Protein AF-N0E2B5-F1 (afdb_monomer_lite)

Structure (mmCIF, N/CA/C/O backbone):
data_AF-N0E2B5-F1
#
_entry.id   AF-N0E2B5-F1
#
loop_
_atom_site.group_PDB
_atom_site.id
_atom_site.type_symbol
_atom_site.label_atom_id
_atom_site.label_alt_id
_atom_site.label_comp_id
_atom_site.label_asym_id
_atom_site.label_entity_id
_atom_site.label_seq_id
_atom_site.pdbx_PDB_ins_code
_atom_site.Cartn_x
_atom_site.Cartn_y
_atom_site.Cartn_z
_atom_site.occupancy
_atom_site.B_iso_or_equiv
_atom_site.auth_seq_id
_atom_site.auth_comp_id
_atom_site.auth_asym_id
_atom_site.auth_atom_id
_atom_site.pdbx_PDB_model_num
ATOM 1 N N . MET A 1 1 ? 3.412 13.224 19.849 1.00 48.34 1 MET A N 1
ATOM 2 C CA . MET A 1 1 ? 2.123 13.707 20.386 1.00 48.34 1 MET A CA 1
ATOM 3 C C . MET A 1 1 ? 1.531 12.582 21.225 1.00 48.34 1 MET A C 1
ATOM 5 O O . MET A 1 1 ? 1.629 11.447 20.781 1.00 48.34 1 MET A O 1
ATOM 9 N N . PRO A 1 2 ? 1.012 12.833 22.435 1.00 69.81 2 PRO A N 1
ATOM 10 C CA . PRO A 1 2 ? 0.697 11.759 23.386 1.00 69.81 2 PRO A CA 1
ATOM 11 C C . PRO A 1 2 ? -0.510 10.876 23.009 1.00 69.81 2 PRO A C 1
ATOM 13 O O . PRO A 1 2 ? -0.689 9.836 23.624 1.00 69.81 2 PRO A O 1
ATOM 16 N N . THR A 1 3 ? -1.290 11.238 21.983 1.00 82.56 3 THR A N 1
ATOM 17 C CA . THR A 1 3 ? -2.445 10.464 21.475 1.00 82.56 3 THR A CA 1
ATOM 18 C C . THR A 1 3 ? -2.287 10.025 20.011 1.00 82.56 3 THR A C 1
ATOM 20 O O . THR A 1 3 ? -3.270 9.749 19.335 1.00 82.56 3 THR A O 1
ATOM 23 N N . SER A 1 4 ? -1.064 10.026 19.467 1.00 87.44 4 SER A N 1
ATOM 24 C CA . SER A 1 4 ? -0.808 9.580 18.091 1.00 87.44 4 SER A CA 1
ATOM 25 C C . SER A 1 4 ? -0.164 8.199 18.085 1.00 87.44 4 SER A C 1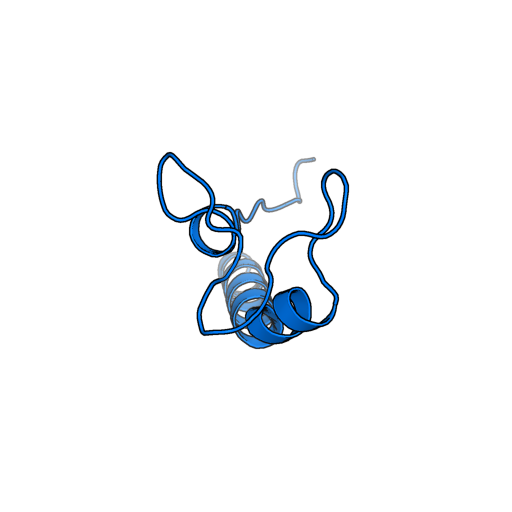
ATOM 27 O O . SER A 1 4 ? 0.891 8.017 18.694 1.00 87.44 4 SER A O 1
ATOM 29 N N . SER A 1 5 ? -0.740 7.269 17.331 1.00 91.50 5 SER A N 1
ATOM 30 C CA . SER A 1 5 ? -0.143 5.960 17.063 1.00 91.50 5 SER A CA 1
ATOM 31 C C . SER A 1 5 ? 0.640 5.974 15.743 1.00 91.50 5 SER A C 1
ATOM 33 O O . SER A 1 5 ? 0.240 6.627 14.782 1.00 91.50 5 SER A O 1
ATOM 35 N N . PHE A 1 6 ? 1.760 5.246 15.691 1.00 93.31 6 PHE A N 1
ATOM 36 C CA . PHE A 1 6 ? 2.584 5.092 14.488 1.00 93.31 6 PHE A CA 1
ATOM 37 C C . PHE A 1 6 ? 2.380 3.710 13.855 1.00 93.31 6 PHE A C 1
ATOM 39 O O . PHE A 1 6 ? 2.382 2.697 14.555 1.00 93.31 6 PHE A O 1
ATOM 46 N N . VAL A 1 7 ? 2.246 3.677 12.528 1.00 94.56 7 VAL A N 1
ATOM 47 C CA . VAL A 1 7 ? 2.179 2.455 11.715 1.00 94.56 7 VAL A CA 1
ATOM 48 C C . VAL A 1 7 ? 3.146 2.602 10.544 1.00 94.56 7 VAL A C 1
ATOM 50 O O . VAL A 1 7 ? 3.087 3.583 9.804 1.00 94.56 7 VAL A O 1
ATOM 53 N N . GLY A 1 8 ? 4.035 1.623 10.376 1.00 94.75 8 GLY A N 1
ATOM 54 C CA . GLY A 1 8 ? 4.980 1.572 9.264 1.00 94.75 8 GLY A CA 1
ATOM 55 C C . GLY A 1 8 ? 4.471 0.704 8.113 1.00 94.75 8 GLY A C 1
ATOM 56 O O . GLY A 1 8 ? 3.983 -0.402 8.331 1.00 94.75 8 GLY A O 1
ATOM 57 N N . PHE A 1 9 ? 4.654 1.181 6.881 1.00 95.69 9 PHE A N 1
ATOM 58 C CA . PHE A 1 9 ? 4.351 0.431 5.652 1.00 95.69 9 PHE A CA 1
ATOM 59 C C . PHE A 1 9 ? 5.606 0.089 4.836 1.00 95.69 9 PHE A C 1
ATOM 61 O O . PHE A 1 9 ? 5.489 -0.363 3.699 1.00 95.69 9 PHE A O 1
ATOM 68 N N . THR A 1 10 ? 6.806 0.273 5.400 1.00 94.56 10 THR A N 1
ATOM 69 C CA . THR A 1 10 ? 8.082 0.039 4.704 1.00 94.56 10 THR A CA 1
ATOM 70 C C . THR A 1 10 ? 8.157 -1.356 4.103 1.00 94.56 10 THR A C 1
ATOM 72 O O . THR A 1 10 ? 8.457 -1.469 2.924 1.00 94.56 10 THR A O 1
ATOM 75 N N . ASP A 1 11 ? 7.770 -2.400 4.837 1.00 94.81 11 ASP A N 1
ATOM 76 C CA . ASP A 1 11 ? 7.814 -3.779 4.325 1.00 94.81 11 ASP A CA 1
ATOM 77 C C . ASP A 1 11 ? 6.846 -4.021 3.160 1.00 94.81 11 ASP A C 1
ATOM 79 O O . ASP A 1 11 ? 7.025 -4.949 2.377 1.00 94.81 11 ASP A O 1
ATOM 83 N N . ALA A 1 12 ? 5.801 -3.196 3.041 1.00 95.75 12 ALA A N 1
ATOM 84 C CA . ALA A 1 12 ? 4.898 -3.236 1.899 1.00 95.75 12 ALA A CA 1
ATOM 85 C C . ALA A 1 12 ? 5.512 -2.559 0.669 1.00 95.75 12 ALA A C 1
ATOM 87 O O . ALA A 1 12 ? 5.190 -2.931 -0.446 1.00 95.75 12 ALA A O 1
ATOM 88 N N . ILE A 1 13 ? 6.347 -1.537 0.853 1.00 95.44 13 ILE A N 1
ATOM 89 C CA . ILE A 1 13 ? 6.853 -0.677 -0.227 1.00 95.44 13 ILE A CA 1
ATOM 90 C C . ILE A 1 13 ? 8.245 -1.130 -0.691 1.00 95.44 13 ILE A C 1
ATOM 92 O O . ILE A 1 13 ? 8.542 -1.125 -1.880 1.00 95.44 13 ILE A O 1
ATOM 96 N N . CYS A 1 14 ? 9.091 -1.537 0.249 1.00 94.44 14 CYS A N 1
ATOM 97 C CA . CYS A 1 14 ? 10.477 -1.927 0.051 1.00 94.44 14 CYS A CA 1
ATOM 98 C C . CYS A 1 14 ? 10.783 -3.189 0.878 1.00 94.44 14 CYS A C 1
ATOM 100 O O . CYS A 1 14 ? 11.394 -3.104 1.946 1.00 94.44 14 CYS A O 1
ATOM 102 N N . PRO A 1 15 ? 10.329 -4.371 0.426 1.00 92.88 15 PRO A N 1
ATOM 103 C CA . PRO A 1 15 ? 10.625 -5.626 1.104 1.00 92.88 15 PRO A CA 1
ATOM 104 C C . PRO A 1 15 ? 12.104 -5.994 0.898 1.00 92.88 15 PRO A C 1
ATOM 106 O O . PRO A 1 15 ? 12.474 -6.605 -0.102 1.00 92.88 15 PRO A O 1
ATOM 109 N N . GLY A 1 16 ? 12.963 -5.601 1.840 1.00 91.88 16 GLY A N 1
ATOM 110 C CA . GLY A 1 16 ? 14.393 -5.925 1.851 1.00 91.88 16 GLY A CA 1
ATOM 111 C C . GLY A 1 16 ? 15.301 -4.696 1.813 1.00 91.88 16 GLY A C 1
ATOM 112 O O . GLY A 1 16 ? 14.906 -3.589 2.158 1.00 91.88 16 GLY A O 1
ATOM 113 N N . THR A 1 17 ? 16.557 -4.899 1.416 1.00 92.44 17 THR A N 1
ATOM 114 C CA . THR A 1 17 ? 17.574 -3.831 1.367 1.00 92.44 17 THR A CA 1
ATOM 115 C C . THR A 1 17 ? 17.615 -3.094 0.029 1.00 92.44 17 THR A C 1
ATOM 117 O O . THR A 1 17 ? 18.185 -2.012 -0.058 1.00 92.44 17 THR A O 1
ATOM 120 N N . THR A 1 18 ? 17.028 -3.677 -1.019 1.00 92.00 18 THR A N 1
ATOM 121 C CA . THR A 1 18 ? 16.907 -3.080 -2.353 1.00 92.00 18 THR A CA 1
ATOM 122 C C . THR A 1 18 ? 15.432 -2.990 -2.710 1.00 92.00 18 THR A C 1
ATOM 124 O O . THR A 1 18 ? 14.762 -4.016 -2.811 1.00 92.00 18 THR A O 1
ATOM 127 N N . CYS A 1 19 ? 14.926 -1.771 -2.900 1.00 92.75 19 CYS A N 1
ATOM 128 C CA . CYS A 1 19 ? 13.510 -1.559 -3.179 1.00 92.75 19 CYS A CA 1
ATOM 129 C C . CYS A 1 19 ? 13.185 -1.915 -4.640 1.00 92.75 19 CYS A C 1
ATOM 131 O O . CYS A 1 19 ? 13.808 -1.367 -5.555 1.00 92.75 19 CYS A O 1
ATOM 133 N N . PRO A 1 20 ? 12.229 -2.824 -4.888 1.00 93.38 20 PRO A N 1
ATOM 134 C CA . PRO A 1 20 ? 11.859 -3.212 -6.240 1.00 93.38 20 PRO A CA 1
ATOM 135 C C . PRO A 1 20 ? 11.073 -2.097 -6.941 1.00 93.38 20 PRO A C 1
ATOM 137 O O . PRO A 1 20 ? 10.195 -1.465 -6.362 1.00 93.38 20 PRO A O 1
ATOM 140 N N . LEU A 1 21 ? 11.331 -1.902 -8.238 1.00 93.94 21 LEU A N 1
ATOM 141 C CA . LEU A 1 21 ? 10.549 -0.966 -9.053 1.00 93.94 21 LEU A CA 1
ATOM 142 C C . LEU A 1 21 ? 9.114 -1.468 -9.296 1.00 93.94 21 LEU A C 1
ATOM 144 O O . LEU A 1 21 ? 8.206 -0.663 -9.490 1.00 93.94 21 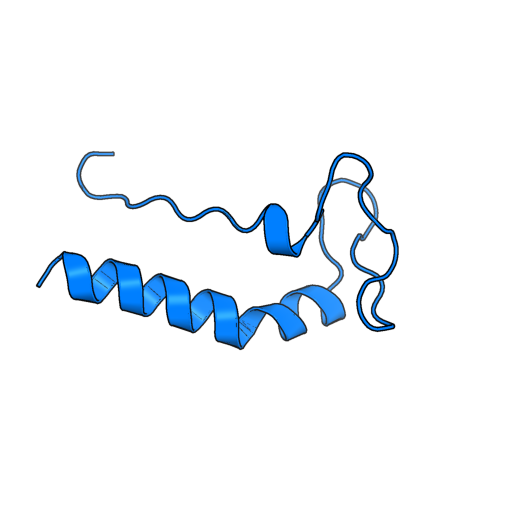LEU A O 1
ATOM 148 N N . VAL A 1 22 ? 8.914 -2.789 -9.298 1.00 96.00 22 VAL A N 1
ATOM 149 C CA . VAL A 1 22 ? 7.637 -3.455 -9.582 1.00 96.00 22 VAL A CA 1
ATOM 150 C C . VAL A 1 22 ? 7.384 -4.539 -8.539 1.00 96.00 22 VAL A C 1
ATOM 152 O O . VAL A 1 22 ? 8.235 -5.402 -8.331 1.00 96.00 22 VAL A O 1
ATOM 155 N N . ILE A 1 23 ? 6.196 -4.534 -7.935 1.00 96.69 23 ILE A N 1
ATOM 156 C CA . ILE A 1 23 ? 5.702 -5.600 -7.052 1.00 96.69 23 ILE A CA 1
ATOM 157 C C . ILE A 1 23 ? 4.374 -6.085 -7.622 1.00 96.69 23 ILE A C 1
ATOM 159 O O . ILE A 1 23 ? 3.506 -5.280 -7.947 1.00 96.69 23 ILE A O 1
ATOM 163 N N . GLY A 1 24 ? 4.216 -7.401 -7.780 1.00 94.56 24 GLY A N 1
ATOM 164 C CA . GLY A 1 24 ? 2.949 -7.977 -8.243 1.00 94.56 24 GLY A CA 1
ATOM 165 C C . GLY A 1 24 ? 2.462 -7.414 -9.585 1.00 94.56 24 GLY A C 1
ATOM 166 O O . GLY A 1 24 ? 1.262 -7.260 -9.772 1.00 94.56 24 GLY A O 1
ATOM 167 N N . HIS A 1 25 ? 3.380 -7.109 -10.510 1.00 97.19 25 HIS A N 1
ATOM 168 C CA . HIS A 1 25 ? 3.108 -6.485 -11.819 1.00 97.19 25 HIS A CA 1
ATOM 169 C C . HIS 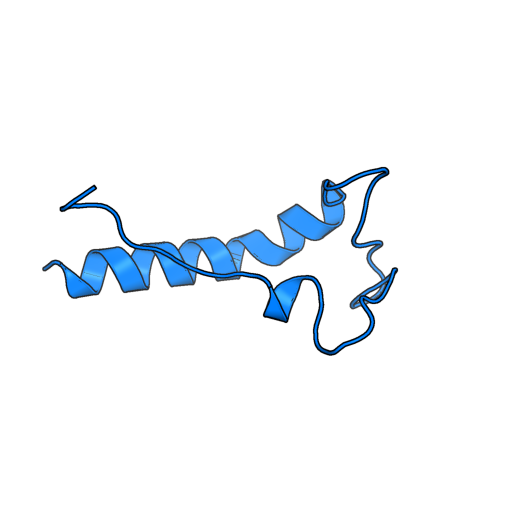A 1 25 ? 2.670 -5.007 -11.776 1.00 97.19 25 HIS A C 1
ATOM 171 O O . HIS A 1 25 ? 2.267 -4.462 -12.803 1.00 97.19 25 HIS A O 1
ATOM 177 N N . VAL A 1 26 ? 2.792 -4.328 -10.632 1.00 97.75 26 VAL A N 1
ATOM 178 C CA . VAL A 1 26 ? 2.466 -2.903 -10.475 1.00 97.75 26 VAL A CA 1
ATOM 179 C C . VAL A 1 26 ? 3.731 -2.102 -10.170 1.00 97.75 26 VAL A C 1
ATOM 181 O O . VAL A 1 26 ? 4.495 -2.455 -9.274 1.00 97.75 26 VAL A O 1
ATOM 184 N N . VAL A 1 27 ? 3.962 -1.014 -10.915 1.00 97.00 27 VAL A N 1
ATOM 185 C CA . VAL A 1 27 ? 5.082 -0.090 -10.664 1.00 97.00 27 VAL A CA 1
ATOM 186 C C . VAL A 1 27 ? 4.869 0.619 -9.328 1.00 97.00 27 VAL A C 1
ATOM 188 O O . VAL A 1 27 ? 3.850 1.280 -9.137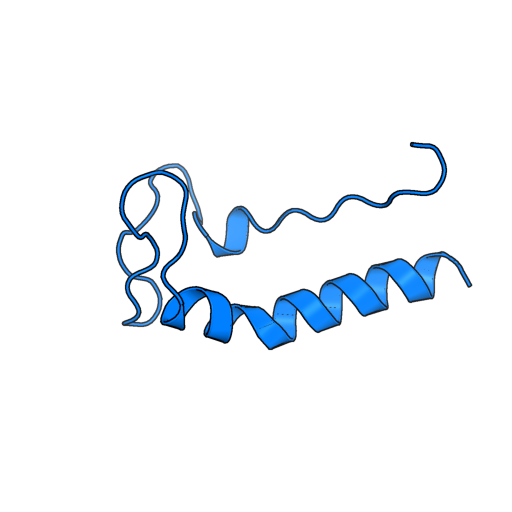 1.00 97.00 27 VAL A O 1
ATOM 191 N N . VAL A 1 28 ? 5.836 0.500 -8.421 1.00 96.62 28 VAL A N 1
ATOM 192 C CA . VAL A 1 28 ? 5.737 0.972 -7.032 1.00 96.62 28 VAL A CA 1
ATOM 193 C C . VAL A 1 28 ? 5.924 2.483 -6.952 1.00 96.62 28 VAL A C 1
ATOM 195 O O . VAL A 1 28 ? 5.052 3.200 -6.463 1.00 96.62 28 VAL A O 1
ATOM 198 N N . HIS A 1 29 ? 7.052 2.971 -7.465 1.00 93.25 29 HIS A N 1
ATOM 199 C CA . HIS A 1 29 ? 7.510 4.340 -7.256 1.00 93.25 29 HIS A CA 1
ATOM 200 C C . HIS A 1 29 ? 7.172 5.253 -8.438 1.00 93.25 29 HIS A C 1
ATOM 202 O O . HIS A 1 29 ? 7.326 4.892 -9.606 1.00 93.25 29 HIS A O 1
ATOM 208 N N . ARG A 1 30 ? 6.753 6.476 -8.120 1.00 88.56 30 ARG A N 1
ATOM 209 C CA . ARG A 1 30 ? 6.788 7.637 -9.015 1.00 88.56 30 ARG A CA 1
ATOM 210 C C . ARG A 1 30 ? 8.044 8.447 -8.674 1.00 88.56 30 ARG A C 1
ATOM 212 O O . ARG A 1 30 ? 8.574 8.314 -7.582 1.00 88.56 30 ARG A O 1
ATOM 219 N N . ALA A 1 31 ? 8.518 9.283 -9.598 1.00 85.94 31 ALA A N 1
ATOM 220 C CA . ALA A 1 31 ? 9.701 10.121 -9.388 1.00 85.94 31 ALA A CA 1
ATOM 221 C C . ALA A 1 31 ? 9.728 10.806 -8.000 1.00 85.94 31 ALA A C 1
ATOM 223 O O . ALA A 1 31 ? 8.730 11.396 -7.570 1.00 85.94 31 ALA A O 1
ATOM 224 N N . GLY A 1 32 ? 10.886 10.737 -7.337 1.00 82.56 32 GLY A N 1
ATOM 225 C CA . GLY A 1 32 ? 11.075 11.184 -5.955 1.00 82.56 32 GLY A CA 1
ATOM 226 C C . G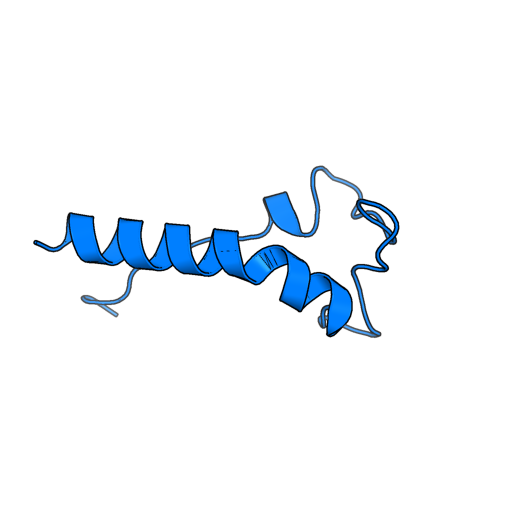LY A 1 32 ? 10.542 10.171 -4.938 1.00 82.56 32 GLY A C 1
ATOM 227 O O . GLY A 1 32 ? 10.684 8.967 -5.130 1.00 82.56 32 GLY A O 1
ATOM 228 N N . ASP A 1 33 ? 9.897 10.673 -3.882 1.00 86.06 33 ASP A N 1
ATOM 229 C CA . ASP A 1 33 ? 9.478 9.878 -2.713 1.00 86.06 33 ASP A CA 1
ATOM 230 C C . ASP A 1 33 ? 8.003 9.430 -2.771 1.00 86.06 33 ASP A C 1
ATOM 232 O O . ASP A 1 33 ? 7.390 9.100 -1.756 1.00 86.06 33 ASP A O 1
ATOM 236 N N . HIS A 1 34 ? 7.393 9.447 -3.960 1.00 93.75 34 HIS A N 1
ATOM 237 C CA . HIS A 1 34 ? 5.974 9.136 -4.141 1.00 93.75 34 HIS A CA 1
ATOM 238 C C . HIS A 1 34 ? 5.755 7.691 -4.597 1.00 93.75 34 HIS A C 1
ATOM 240 O O . HIS A 1 34 ? 6.525 7.141 -5.383 1.00 93.75 34 HIS A O 1
ATOM 246 N N . LEU A 1 35 ? 4.628 7.105 -4.193 1.00 96.00 35 LEU A N 1
ATOM 247 C CA . LEU A 1 35 ? 4.098 5.888 -4.810 1.00 96.00 35 LEU A CA 1
ATOM 248 C C . LEU A 1 35 ? 3.290 6.233 -6.066 1.00 96.00 35 LEU A C 1
ATOM 250 O O . LEU A 1 35 ? 2.763 7.343 -6.201 1.00 96.00 35 LEU A O 1
ATOM 254 N N . THR A 1 36 ? 3.154 5.284 -6.990 1.00 97.62 36 THR A N 1
ATOM 255 C CA . THR A 1 36 ? 2.148 5.410 -8.050 1.00 97.62 36 THR A CA 1
ATOM 256 C C . THR A 1 36 ? 0.743 5.292 -7.454 1.00 97.62 36 THR A C 1
ATOM 258 O O . THR A 1 36 ? 0.528 4.598 -6.459 1.00 97.62 36 THR A O 1
ATOM 261 N N . ALA A 1 37 ? -0.240 5.947 -8.082 1.00 97.44 37 ALA A N 1
ATOM 262 C CA . ALA A 1 37 ? -1.635 5.855 -7.647 1.00 97.44 37 ALA A CA 1
ATOM 263 C C . ALA A 1 37 ? -2.139 4.401 -7.667 1.00 97.44 37 ALA A C 1
ATOM 265 O O . ALA A 1 37 ? -2.819 3.965 -6.742 1.00 97.44 37 ALA A O 1
ATOM 266 N N . THR A 1 38 ? -1.745 3.634 -8.687 1.00 97.81 38 THR A N 1
ATOM 267 C CA . THR A 1 38 ? -2.106 2.220 -8.818 1.00 97.81 38 THR A CA 1
ATOM 268 C C . THR A 1 38 ? -1.528 1.385 -7.682 1.00 97.81 38 THR A C 1
ATOM 270 O O . THR A 1 38 ? -2.256 0.587 -7.102 1.00 97.81 38 THR A O 1
ATOM 273 N N . TYR A 1 39 ? -0.257 1.585 -7.313 1.00 97.75 39 TYR A N 1
ATOM 274 C CA . TYR A 1 39 ? 0.340 0.845 -6.201 1.00 97.75 39 TYR A CA 1
ATOM 275 C C . TYR A 1 39 ? -0.300 1.210 -4.862 1.00 97.75 39 TYR A C 1
ATOM 277 O O . TYR A 1 39 ? -0.652 0.324 -4.087 1.00 97.75 39 TYR A O 1
ATOM 285 N N . ALA A 1 40 ? -0.536 2.502 -4.618 1.00 97.12 40 ALA A N 1
ATOM 286 C CA . ALA A 1 40 ? -1.212 2.962 -3.408 1.00 97.12 40 ALA A CA 1
ATOM 287 C C . ALA A 1 40 ? -2.617 2.349 -3.263 1.00 97.12 40 ALA A C 1
ATOM 289 O O . ALA A 1 40 ? -2.998 1.955 -2.162 1.00 97.12 40 ALA A O 1
ATOM 290 N N . ALA A 1 41 ? -3.355 2.188 -4.367 1.00 97.62 41 ALA A N 1
ATOM 291 C CA . ALA A 1 41 ? -4.659 1.527 -4.355 1.00 97.62 41 ALA A CA 1
ATOM 292 C C . ALA A 1 41 ? -4.576 0.053 -3.910 1.00 97.62 41 ALA A C 1
ATOM 294 O O . ALA A 1 41 ? -5.463 -0.411 -3.199 1.00 97.62 41 ALA A O 1
ATOM 295 N N . THR A 1 42 ? -3.494 -0.667 -4.242 1.00 97.44 42 THR A N 1
ATOM 296 C CA . THR A 1 42 ? -3.294 -2.056 -3.772 1.00 97.44 42 THR A CA 1
ATOM 297 C C . THR A 1 42 ? -3.068 -2.167 -2.261 1.00 97.44 42 THR A C 1
ATOM 299 O O . THR A 1 42 ? -3.257 -3.238 -1.692 1.00 97.44 42 THR A O 1
ATOM 302 N N . LEU A 1 43 ? -2.687 -1.073 -1.590 1.00 97.31 43 LEU A N 1
ATOM 303 C CA . LEU A 1 43 ? -2.433 -1.050 -0.146 1.00 97.31 43 LEU A CA 1
ATOM 304 C C . LEU A 1 43 ? -3.687 -0.734 0.685 1.00 97.31 43 LEU A C 1
ATOM 306 O O . LEU A 1 43 ? -3.612 -0.797 1.912 1.00 97.31 43 LEU A O 1
ATOM 310 N N . GLY A 1 44 ? -4.819 -0.404 0.051 1.00 97.00 44 GLY A N 1
ATOM 311 C CA . GLY A 1 44 ? -6.033 0.073 0.726 1.00 97.00 44 GLY A CA 1
ATOM 312 C C . GLY A 1 44 ? -6.504 -0.840 1.860 1.00 97.00 44 GLY A C 1
ATOM 313 O O . GLY A 1 44 ? -6.643 -0.383 2.995 1.00 97.00 44 GLY A O 1
ATOM 314 N N . ASP A 1 45 ? -6.646 -2.138 1.588 1.00 97.44 45 ASP A N 1
ATOM 315 C CA . ASP A 1 45 ? -7.092 -3.117 2.588 1.00 97.44 45 ASP A CA 1
ATOM 316 C C . ASP A 1 45 ? -6.122 -3.217 3.773 1.00 97.44 45 ASP A C 1
ATOM 318 O O . ASP A 1 45 ? -6.541 -3.296 4.928 1.00 97.44 45 ASP A O 1
ATOM 322 N N . ARG A 1 46 ? -4.809 -3.141 3.509 1.00 96.31 46 ARG A N 1
ATOM 323 C CA . ARG A 1 46 ? -3.780 -3.163 4.558 1.00 96.31 46 ARG A CA 1
ATOM 324 C C . ARG A 1 46 ? -3.837 -1.906 5.424 1.00 96.31 46 ARG A C 1
ATOM 326 O O . ARG A 1 46 ? -3.672 -2.003 6.636 1.00 96.31 46 ARG A O 1
ATOM 333 N N . VAL A 1 47 ? -4.076 -0.737 4.827 1.00 97.06 47 VAL A N 1
ATOM 334 C CA . VAL A 1 47 ? -4.239 0.520 5.574 1.00 97.06 47 VAL A CA 1
ATOM 335 C C . VAL A 1 47 ? -5.458 0.442 6.489 1.00 97.06 47 VAL A C 1
ATOM 337 O O . VAL A 1 47 ? -5.341 0.756 7.671 1.00 97.06 47 VAL A O 1
ATOM 340 N N . ILE A 1 48 ? -6.600 -0.023 5.975 1.00 97.50 48 ILE A N 1
ATOM 341 C CA . ILE A 1 48 ? -7.830 -0.178 6.765 1.00 97.50 48 ILE A CA 1
ATOM 342 C C . ILE A 1 48 ? -7.604 -1.147 7.932 1.00 97.50 48 ILE A C 1
ATOM 344 O O . ILE A 1 48 ? -7.967 -0.836 9.066 1.00 97.50 48 ILE A O 1
ATOM 348 N N . ALA A 1 49 ? -6.956 -2.287 7.676 1.00 96.94 49 ALA A N 1
ATOM 349 C CA . ALA A 1 49 ? -6.640 -3.263 8.713 1.00 96.94 49 ALA A CA 1
ATOM 350 C C . ALA A 1 49 ? -5.768 -2.664 9.831 1.00 96.94 49 ALA A C 1
ATOM 352 O O . ALA A 1 49 ? -6.055 -2.864 11.011 1.00 96.94 49 ALA A O 1
ATOM 353 N N . GLU A 1 50 ? -4.738 -1.891 9.479 1.00 96.50 50 GLU A N 1
ATOM 354 C CA . GLU A 1 50 ? -3.872 -1.245 10.468 1.00 96.50 50 GLU A CA 1
ATOM 355 C C . GLU A 1 50 ? -4.576 -0.132 11.251 1.00 96.50 50 GLU A C 1
ATOM 357 O O . GLU A 1 50 ? -4.346 -0.001 12.454 1.00 96.50 50 GLU A O 1
ATOM 362 N N . VAL A 1 51 ? -5.450 0.648 10.606 1.00 95.75 51 VAL A N 1
ATOM 363 C CA . VAL A 1 51 ? -6.258 1.669 11.289 1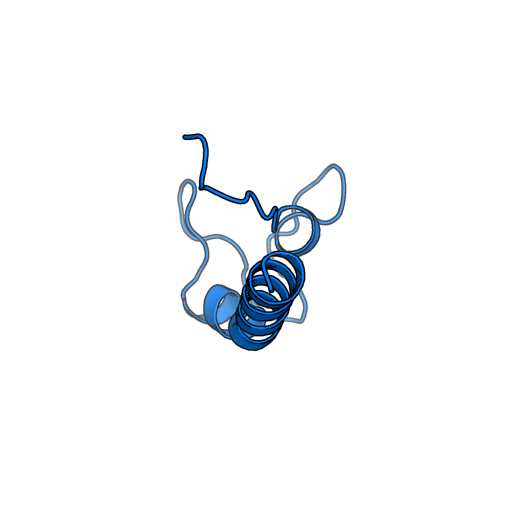.00 95.75 51 VAL A CA 1
ATOM 364 C C . VAL A 1 51 ? -7.171 1.016 12.322 1.00 95.75 51 VAL A C 1
ATOM 366 O O . VAL A 1 51 ? -7.144 1.416 13.484 1.00 95.75 51 VAL A O 1
ATOM 369 N N . ASN A 1 52 ? -7.909 -0.028 11.940 1.00 96.69 52 ASN A N 1
ATOM 370 C CA . ASN A 1 52 ? -8.796 -0.738 12.864 1.00 96.69 52 ASN A CA 1
ATOM 371 C C . ASN A 1 52 ? -8.006 -1.356 14.025 1.00 96.69 52 ASN A C 1
ATOM 373 O O . ASN A 1 52 ? -8.344 -1.131 15.180 1.00 96.69 52 ASN A O 1
ATOM 377 N N . ARG A 1 53 ? -6.867 -2.006 13.744 1.00 94.75 53 ARG A N 1
ATOM 378 C CA . ARG A 1 53 ? -5.971 -2.552 14.781 1.00 94.75 53 ARG A CA 1
ATOM 379 C C . ARG A 1 53 ? -5.501 -1.490 15.781 1.00 94.75 53 ARG A C 1
ATOM 381 O O . ARG A 1 53 ? -5.244 -1.793 16.947 1.00 94.75 53 ARG A O 1
ATOM 388 N N . VAL A 1 54 ? -5.282 -0.259 15.321 1.00 93.88 54 VAL A N 1
ATOM 389 C CA . VAL A 1 54 ? -4.902 0.855 16.193 1.00 93.88 54 VAL A CA 1
ATOM 390 C C . VAL A 1 54 ? -6.076 1.306 17.054 1.00 93.88 54 VAL A C 1
ATOM 392 O O . VAL A 1 54 ? -5.879 1.431 18.258 1.00 93.88 54 VAL A O 1
ATOM 395 N N . LEU A 1 55 ? -7.257 1.491 16.465 1.00 91.88 55 LEU A N 1
ATOM 396 C CA . LEU A 1 55 ? -8.463 1.921 17.179 1.00 91.88 55 LEU A CA 1
ATOM 397 C C . LEU A 1 55 ? -8.920 0.890 18.223 1.00 91.88 55 LEU A C 1
ATOM 399 O O . LEU A 1 55 ? -9.246 1.260 19.348 1.00 91.88 55 LEU A O 1
ATOM 403 N N . ASP A 1 56 ? -8.858 -0.399 17.889 1.00 91.94 56 ASP A N 1
ATOM 404 C CA . ASP A 1 56 ? -9.272 -1.489 18.780 1.00 91.94 56 ASP A CA 1
ATOM 405 C C . ASP A 1 56 ? -8.364 -1.626 20.013 1.00 91.94 56 ASP A C 1
ATOM 407 O O . ASP A 1 56 ? -8.796 -2.119 21.048 1.00 91.94 56 ASP A O 1
ATOM 411 N N . ARG A 1 57 ? -7.099 -1.187 19.937 1.00 78.06 57 ARG A N 1
ATOM 412 C CA . ARG A 1 57 ? -6.162 -1.201 21.079 1.00 78.06 57 ARG A CA 1
ATOM 413 C C . ARG A 1 57 ? -6.461 -0.098 22.101 1.00 78.06 57 ARG A C 1
ATOM 415 O O . ARG A 1 57 ? -5.969 -0.168 23.225 1.00 78.06 57 ARG A O 1
ATOM 422 N N . GLU A 1 58 ? -7.177 0.942 21.689 1.00 68.81 58 GLU A N 1
ATOM 423 C CA . GLU A 1 58 ? -7.497 2.107 22.522 1.00 68.81 58 GLU A CA 1
ATOM 424 C C . GLU A 1 58 ? -8.878 1.997 23.198 1.00 68.81 58 GLU A C 1
ATOM 426 O O . GLU A 1 58 ? -9.199 2.845 24.031 1.00 68.81 58 GLU A O 1
ATOM 431 N N . SER A 1 59 ? -9.668 0.966 22.862 1.00 59.44 59 SER A N 1
ATOM 432 C CA . SER A 1 59 ? -10.937 0.605 23.527 1.00 59.44 59 SER A CA 1
ATOM 433 C C . SER A 1 59 ? -10.729 -0.364 24.688 1.00 59.44 59 SER A C 1
ATOM 435 O O . SER A 1 59 ? -11.508 -0.261 25.662 1.00 59.44 59 SER A O 1
#

Sequence (59 aa):
MPTSSFVGFTDAICPGTTCPLVIGHVVVHRAGDHLTATYAATLGDRVIAEVNRVLDRES

Secondary structure (DSSP, 8-state):
-TT------HHHH--SSS--SEETTEE-EETTTEEPHHHHHHTHHHHHHHHHHHHHT--

Foldseek 3Di:
DVPDDDDDCCCVQAVDDGGDCDDPNDGADDPDPDGDPVSVVVCVVVVVVVVVVSVVVVD

pLDDT: mean 91.77, std 9.38, range [48.34, 97.81]

Organism: NCBI:txid1193181

Radius of gyration: 13.66 Å; chains: 1; bounding box: 28×22×35 Å